Protein AF-A0A438GUQ4-F1 (afdb_monomer)

Foldseek 3Di:
DDDDDDDDDDDDDDDDDDDPPDDPPPDPPPVPCPPCVVVPPDDPDDPCPVVVVVVVVCCVVCVVVVVCCVVDVVNVVVVVVVVVVVVVPPPPPVVVVVVVVVVVVPPPPDPPDPDPAFDWDWDDDPNDIDIDGD

Nearest PDB structures (foldseek):
  3vr6-assembly1_G  TM=2.969E-01  e=4.788E+00  Enterococcus hirae
  5knd-assembly1_G  TM=3.095E-01  e=5.450E+00  Enterococcus hirae ATCC 9790

Secondary structure (DSSP, 8-state):
-------------------------------PPPS-GGGGS-----TTHHHHHHHHHHHHHHHHHHHHHHH-HHHHHHHHHHHHHHHTT-S-HHHHHHHHHHHHHT------PPP--SPEEEEEETTEEEEEE-

Mean predicted aligned error: 22.82 Å

Radius of gyration: 49.09 Å; Cα contacts (8 Å, |Δi|>4): 25; chains: 1; bounding box: 134×40×124 Å

Organism: Vitis vinifera (NCBI:txid29760)

pLDDT: mean 71.58, std 17.53, range [31.97, 94.62]

Structure (mmCIF, N/CA/C/O backbone):
data_AF-A0A438GUQ4-F1
#
_entry.id   AF-A0A438GUQ4-F1
#
loop_
_atom_site.group_PDB
_atom_site.id
_atom_site.type_symbol
_atom_site.label_atom_id
_atom_site.label_alt_id
_atom_site.label_comp_id
_atom_site.label_asym_id
_atom_site.label_entity_id
_atom_site.label_seq_id
_atom_site.pdbx_PDB_ins_code
_atom_site.Cartn_x
_atom_site.Cartn_y
_atom_site.Cartn_z
_atom_site.occupancy
_atom_site.B_iso_or_equiv
_atom_site.auth_seq_id
_atom_site.auth_comp_id
_atom_site.auth_asym_id
_atom_site.auth_atom_id
_atom_site.pdbx_PDB_model_num
ATOM 1 N N . MET A 1 1 ? 100.928 -10.397 -10.184 1.00 37.84 1 MET A N 1
ATOM 2 C CA . MET A 1 1 ? 99.811 -9.483 -9.850 1.00 37.84 1 MET A CA 1
ATOM 3 C C . MET A 1 1 ? 98.560 -10.042 -10.518 1.00 37.84 1 MET A C 1
ATOM 5 O O . MET A 1 1 ? 98.584 -10.133 -11.732 1.00 37.84 1 MET A O 1
ATOM 9 N N . GLY A 1 2 ? 97.539 -10.608 -9.859 1.00 36.62 2 GLY A N 1
ATOM 10 C CA . GLY A 1 2 ? 96.828 -10.129 -8.654 1.00 36.62 2 GLY A CA 1
ATOM 11 C C . GLY A 1 2 ? 95.968 -8.920 -9.057 1.00 36.62 2 GLY A C 1
ATOM 12 O O . GLY A 1 2 ? 96.547 -8.001 -9.613 1.00 36.62 2 GLY A O 1
ATOM 13 N N . GLU A 1 3 ? 94.642 -8.823 -8.911 1.00 39.72 3 GLU A N 1
ATOM 14 C CA . GLU A 1 3 ? 93.621 -9.445 -8.046 1.00 39.72 3 GLU A CA 1
ATOM 15 C C . GLU A 1 3 ? 92.225 -9.303 -8.728 1.00 39.72 3 GLU A C 1
ATOM 17 O O . GLU A 1 3 ? 92.023 -8.384 -9.512 1.00 39.72 3 GLU A O 1
ATOM 22 N N . LYS A 1 4 ? 91.324 -10.304 -8.693 1.00 39.44 4 LYS A N 1
ATOM 23 C CA . LYS A 1 4 ? 90.111 -10.460 -7.831 1.00 39.44 4 LYS A CA 1
ATOM 24 C C . LYS A 1 4 ? 89.196 -9.220 -7.764 1.00 39.44 4 LYS A C 1
ATOM 26 O O . LYS A 1 4 ? 89.634 -8.162 -7.353 1.00 39.44 4 LYS A O 1
ATOM 31 N N . LYS A 1 5 ? 87.895 -9.314 -8.072 1.00 41.06 5 LYS A N 1
ATOM 32 C CA . LYS A 1 5 ? 86.718 -9.661 -7.207 1.00 41.06 5 LYS A CA 1
ATOM 33 C C . LYS A 1 5 ? 85.660 -8.577 -7.568 1.00 41.06 5 LYS A C 1
ATOM 35 O O . LYS A 1 5 ? 86.054 -7.511 -7.999 1.00 41.06 5 LYS A O 1
ATOM 40 N N . SER A 1 6 ? 84.341 -8.665 -7.448 1.00 38.78 6 SER A N 1
ATOM 41 C CA . SER A 1 6 ? 83.446 -9.441 -6.610 1.00 38.78 6 SER A CA 1
ATOM 42 C C . SER A 1 6 ? 82.010 -9.249 -7.127 1.00 38.78 6 SER A C 1
ATOM 44 O O . SER A 1 6 ? 81.623 -8.157 -7.525 1.00 38.78 6 SER A O 1
ATOM 46 N N . LYS A 1 7 ? 81.222 -10.321 -7.020 1.00 42.59 7 LYS A N 1
ATOM 47 C CA . LYS A 1 7 ? 79.763 -10.375 -6.817 1.00 42.59 7 LYS A CA 1
ATOM 48 C C . LYS A 1 7 ? 79.183 -9.122 -6.124 1.00 42.59 7 LYS A C 1
ATOM 50 O O . LYS A 1 7 ? 79.759 -8.710 -5.116 1.00 42.59 7 LYS A O 1
ATOM 55 N N . LYS A 1 8 ? 77.956 -8.706 -6.477 1.00 37.78 8 LYS A N 1
ATOM 56 C CA . LYS A 1 8 ? 76.691 -9.085 -5.789 1.00 37.78 8 LYS A CA 1
ATOM 57 C C . LYS A 1 8 ? 75.559 -8.077 -6.078 1.00 37.78 8 LYS A C 1
ATOM 59 O O . LYS A 1 8 ? 75.816 -6.885 -6.136 1.00 37.78 8 LYS A O 1
ATOM 64 N N . MET A 1 9 ? 74.327 -8.602 -6.026 1.00 32.62 9 MET A N 1
ATOM 65 C CA . MET A 1 9 ? 73.063 -7.915 -5.697 1.00 32.62 9 MET A CA 1
ATOM 66 C C . MET A 1 9 ? 72.458 -7.107 -6.860 1.00 32.62 9 MET A C 1
ATOM 68 O O . MET A 1 9 ? 73.140 -6.313 -7.478 1.00 32.62 9 MET A O 1
ATOM 72 N N . THR A 1 10 ? 71.198 -7.288 -7.252 1.00 31.97 10 THR A N 1
ATOM 73 C CA . THR A 1 10 ? 70.028 -7.373 -6.373 1.00 31.97 10 THR A CA 1
ATOM 74 C C . THR A 1 10 ? 68.891 -8.139 -7.043 1.00 31.97 10 THR A C 1
ATOM 76 O O . THR A 1 10 ? 68.538 -7.892 -8.191 1.00 31.97 10 THR A O 1
ATOM 79 N N . MET A 1 11 ? 68.330 -9.075 -6.281 1.00 33.72 11 MET A N 1
ATOM 80 C CA . MET A 1 11 ? 67.034 -9.697 -6.519 1.00 33.72 11 MET A CA 1
ATOM 81 C C . MET A 1 11 ? 65.904 -8.703 -6.206 1.00 33.72 11 MET A C 1
ATOM 83 O O . MET A 1 11 ? 65.966 -8.021 -5.188 1.00 33.72 11 MET A O 1
ATOM 87 N N . ILE A 1 12 ? 64.863 -8.764 -7.041 1.00 40.69 12 ILE A N 1
ATOM 88 C CA . ILE A 1 12 ? 63.435 -8.466 -6.812 1.00 40.69 12 ILE A CA 1
ATOM 89 C C . ILE A 1 12 ? 62.976 -7.016 -6.545 1.00 40.69 12 ILE A C 1
ATOM 91 O O . ILE A 1 12 ? 63.261 -6.406 -5.524 1.00 40.69 12 ILE A O 1
ATOM 95 N N . SER A 1 13 ? 62.088 -6.518 -7.407 1.00 35.44 13 SER A N 1
ATOM 96 C CA . SER A 1 13 ? 60.678 -6.313 -7.032 1.00 35.44 13 SER A CA 1
ATOM 97 C C . SER A 1 13 ? 59.826 -6.024 -8.273 1.00 35.44 13 SER A C 1
ATOM 99 O O . SER A 1 13 ? 60.189 -5.263 -9.161 1.00 35.44 13 SER A O 1
ATOM 101 N N . SER A 1 14 ? 58.717 -6.741 -8.340 1.00 43.53 14 SER A N 1
ATOM 102 C CA . SER A 1 14 ? 57.661 -6.730 -9.343 1.00 43.53 14 SER A CA 1
ATOM 103 C C . SER A 1 14 ? 56.775 -5.490 -9.249 1.00 43.53 14 SER A C 1
ATOM 105 O O . SER A 1 14 ? 56.325 -5.180 -8.150 1.00 43.53 14 SER A O 1
ATOM 107 N N . VAL A 1 15 ? 56.429 -4.891 -10.391 1.00 37.34 15 VAL A N 1
ATOM 108 C CA . VAL A 1 15 ? 55.082 -4.375 -10.694 1.00 37.34 15 VAL A CA 1
ATOM 109 C C . VAL A 1 15 ? 54.913 -4.241 -12.212 1.00 37.34 15 VAL A C 1
ATOM 111 O O . VAL A 1 15 ? 55.797 -3.758 -12.913 1.00 37.34 15 VAL A O 1
ATOM 114 N N . ASP A 1 16 ? 53.780 -4.768 -12.654 1.00 45.53 16 ASP A N 1
ATOM 115 C CA . ASP A 1 16 ? 53.124 -4.703 -13.959 1.00 45.53 16 ASP A CA 1
ATOM 116 C C . ASP A 1 16 ? 53.077 -3.279 -14.546 1.00 45.53 16 ASP A C 1
ATOM 118 O O . ASP A 1 16 ? 52.938 -2.335 -13.778 1.00 45.53 16 ASP A O 1
ATOM 122 N N . GLU A 1 17 ? 53.209 -3.134 -15.869 1.00 44.53 17 GLU A N 1
ATOM 123 C CA . GLU A 1 17 ? 52.501 -2.149 -16.716 1.00 44.53 17 GLU A CA 1
ATOM 124 C C . GLU A 1 17 ? 52.979 -2.340 -18.172 1.00 44.53 17 GLU A C 1
ATOM 126 O O . GLU A 1 17 ? 54.103 -2.012 -18.564 1.00 44.53 17 GLU A O 1
ATOM 131 N N . GLU A 1 18 ? 52.102 -2.922 -18.978 1.00 49.91 18 GLU A N 1
ATOM 132 C CA . GLU A 1 18 ? 52.219 -3.072 -20.425 1.00 49.91 18 GLU A CA 1
ATOM 133 C C . GLU A 1 18 ? 52.261 -1.676 -21.094 1.00 49.91 18 GLU A C 1
ATOM 135 O O . GLU A 1 18 ? 51.413 -0.825 -20.797 1.00 49.91 18 GLU A O 1
ATOM 140 N N . PRO A 1 19 ? 53.219 -1.364 -21.991 1.00 45.03 19 PRO A N 1
ATOM 141 C CA . PRO A 1 19 ? 53.309 -0.027 -22.558 1.00 45.03 19 PRO A CA 1
ATOM 142 C C . PRO A 1 19 ? 52.167 0.200 -23.552 1.00 45.03 19 PRO A C 1
ATOM 144 O O . PRO A 1 19 ? 52.193 -0.247 -24.698 1.00 45.03 19 PRO A O 1
ATOM 147 N N . ARG A 1 20 ? 51.165 0.952 -23.091 1.00 46.72 20 ARG A N 1
ATOM 148 C CA . ARG A 1 20 ? 50.090 1.554 -23.884 1.00 46.72 20 ARG A CA 1
ATOM 149 C C . ARG A 1 20 ? 50.691 2.352 -25.042 1.00 46.72 20 ARG A C 1
ATOM 151 O O . ARG A 1 20 ? 51.140 3.485 -24.860 1.00 46.72 20 ARG A O 1
ATOM 158 N N . ILE A 1 21 ? 50.663 1.792 -26.248 1.00 46.47 21 ILE A N 1
ATOM 159 C CA . ILE A 1 21 ? 50.955 2.557 -27.461 1.00 46.47 21 ILE A CA 1
ATOM 160 C C . ILE A 1 21 ? 49.733 3.428 -27.750 1.00 46.47 21 ILE A C 1
ATOM 162 O O . ILE A 1 21 ? 48.698 2.981 -28.240 1.00 46.47 21 ILE A O 1
ATOM 166 N N . VAL A 1 22 ? 49.872 4.695 -27.378 1.00 45.47 22 VAL A N 1
ATOM 167 C CA . VAL A 1 22 ? 48.975 5.800 -27.698 1.00 45.47 22 VAL A CA 1
ATOM 168 C C . VAL A 1 22 ? 48.910 5.954 -29.221 1.00 45.47 22 VAL A C 1
ATOM 170 O O . VAL A 1 22 ? 49.806 6.538 -29.829 1.00 45.47 22 VAL A O 1
ATOM 173 N N . ILE A 1 23 ? 47.836 5.468 -29.846 1.00 49.09 23 ILE A N 1
ATOM 174 C CA . ILE A 1 23 ? 47.479 5.867 -31.211 1.00 49.09 23 ILE A CA 1
ATOM 175 C C . ILE A 1 23 ? 46.838 7.254 -31.110 1.00 49.09 23 ILE A C 1
ATOM 177 O O . ILE A 1 23 ? 45.665 7.403 -30.769 1.00 49.09 23 ILE A O 1
ATOM 181 N N . LYS A 1 24 ? 47.637 8.293 -31.367 1.00 54.41 24 LYS A N 1
ATOM 182 C CA . LYS A 1 24 ? 47.121 9.616 -31.727 1.00 54.41 24 LYS A CA 1
ATOM 183 C C . LYS A 1 24 ? 46.541 9.520 -33.140 1.00 54.41 24 LYS A C 1
ATOM 185 O O . LYS A 1 24 ? 47.252 9.771 -34.105 1.00 54.41 24 LYS A O 1
ATOM 190 N N . GLU A 1 25 ? 45.269 9.157 -33.264 1.00 53.94 25 GLU A N 1
ATOM 191 C CA . GLU A 1 25 ? 44.523 9.366 -34.509 1.00 53.94 25 GLU A CA 1
ATOM 192 C C . GLU A 1 25 ? 43.835 10.730 -34.451 1.00 53.94 25 GLU A C 1
ATOM 194 O O . GLU A 1 25 ? 42.679 10.880 -34.053 1.00 53.94 25 GLU A O 1
ATOM 199 N N . ASP A 1 26 ? 44.591 11.752 -34.847 1.00 53.88 26 ASP A N 1
ATOM 200 C CA . ASP A 1 26 ? 44.015 12.972 -35.395 1.00 53.88 26 ASP A CA 1
ATOM 201 C C . ASP A 1 26 ? 43.450 12.635 -36.779 1.00 53.88 26 ASP A C 1
ATOM 203 O O . ASP A 1 26 ? 44.117 12.737 -37.807 1.00 53.88 26 ASP A O 1
ATOM 207 N N . MET A 1 27 ? 42.218 12.133 -36.797 1.00 54.38 27 MET A N 1
ATOM 208 C CA . MET A 1 27 ? 41.440 11.992 -38.017 1.00 54.38 27 MET A CA 1
ATOM 209 C C . MET A 1 27 ? 40.147 12.748 -37.812 1.00 54.38 27 MET A C 1
ATOM 211 O O . MET A 1 27 ? 39.206 12.284 -37.167 1.00 54.38 27 MET A O 1
ATOM 215 N N . MET A 1 28 ? 40.143 13.958 -38.362 1.00 57.66 28 MET A N 1
ATOM 216 C CA . MET A 1 28 ? 38.974 14.786 -38.601 1.00 57.66 28 MET A CA 1
ATOM 217 C C . MET A 1 28 ? 37.811 13.881 -39.012 1.00 57.66 28 MET A C 1
ATOM 219 O O . MET A 1 28 ? 37.756 13.393 -40.144 1.00 57.66 28 MET A O 1
ATOM 223 N N . LYS A 1 29 ? 36.878 13.632 -38.087 1.00 62.47 29 LYS A N 1
ATOM 224 C CA . LYS A 1 29 ? 35.616 12.975 -38.410 1.00 62.47 29 LYS A CA 1
ATOM 225 C C . LYS A 1 29 ? 34.890 13.927 -39.349 1.00 62.47 29 LYS A C 1
ATOM 227 O O . LYS A 1 29 ? 34.179 14.821 -38.897 1.00 62.47 29 LYS A O 1
ATOM 232 N N . LYS A 1 30 ? 35.091 13.767 -40.662 1.00 61.38 30 LYS A N 1
ATOM 233 C CA . LYS A 1 30 ? 34.164 14.291 -41.660 1.00 61.38 30 LYS A CA 1
ATOM 234 C C . LYS A 1 30 ? 32.837 13.651 -41.305 1.00 61.38 30 LYS A C 1
ATOM 236 O O . LYS A 1 30 ? 32.617 12.478 -41.593 1.00 61.38 30 LYS A O 1
ATOM 241 N N . HIS A 1 31 ? 32.009 14.395 -40.583 1.00 67.12 31 HIS A N 1
ATOM 242 C CA . HIS A 1 31 ? 30.656 13.993 -40.271 1.00 67.12 31 HIS A CA 1
ATOM 243 C C . HIS A 1 31 ? 29.939 13.959 -41.615 1.00 67.12 31 HIS A C 1
ATOM 245 O O . HIS A 1 31 ? 29.438 14.982 -42.078 1.00 67.12 31 HIS A O 1
ATOM 251 N N . MET A 1 32 ? 30.000 12.815 -42.301 1.00 71.50 32 MET A N 1
ATOM 252 C CA . MET A 1 32 ? 29.228 12.611 -43.511 1.00 71.50 32 MET A CA 1
ATOM 253 C C . MET A 1 32 ? 27.784 12.870 -43.100 1.00 71.50 32 MET A C 1
ATOM 255 O O . MET A 1 32 ? 27.293 12.209 -42.178 1.00 71.50 32 MET A O 1
ATOM 259 N N . PRO A 1 33 ? 27.126 13.890 -43.671 1.00 71.44 33 PRO A N 1
ATOM 260 C CA . PRO A 1 33 ? 25.738 14.117 -43.348 1.00 71.44 33 PRO A CA 1
ATOM 261 C C . PRO A 1 33 ? 24.986 12.829 -43.716 1.00 71.44 33 PRO A C 1
ATOM 263 O O . PRO A 1 33 ? 25.321 12.207 -44.732 1.00 71.44 33 PRO A O 1
ATOM 266 N N . PRO A 1 34 ? 24.041 12.370 -42.876 1.00 74.50 34 PRO A N 1
ATOM 267 C CA . PRO A 1 34 ? 23.290 11.161 -43.170 1.00 74.50 34 PRO A CA 1
ATOM 268 C C . PRO A 1 34 ? 22.714 11.275 -44.586 1.00 74.50 34 PRO A C 1
ATOM 270 O O . PRO A 1 34 ? 22.360 12.388 -44.980 1.00 74.50 34 PRO A O 1
ATOM 273 N N . PRO A 1 35 ? 22.604 10.164 -45.340 1.00 83.69 35 PRO A N 1
ATOM 274 C CA . PRO A 1 35 ? 22.244 10.173 -46.764 1.00 83.69 35 PRO A CA 1
ATOM 275 C C . PRO A 1 35 ? 20.982 10.984 -47.095 1.00 83.69 35 PRO A C 1
ATOM 277 O O . PRO A 1 35 ? 20.804 11.421 -48.225 1.00 83.69 35 PRO A O 1
ATOM 280 N N . PHE A 1 36 ? 20.142 11.239 -46.087 1.00 77.19 36 PHE A N 1
ATOM 281 C CA . PHE A 1 36 ? 19.037 12.183 -46.136 1.00 77.19 36 PHE A CA 1
ATOM 282 C C . PHE A 1 36 ? 19.024 13.052 -44.868 1.00 77.19 36 PHE A C 1
ATOM 284 O O . PHE A 1 36 ? 18.347 12.709 -43.896 1.00 77.19 36 PHE A O 1
ATOM 291 N N . PRO A 1 37 ? 19.700 14.214 -44.855 1.00 68.69 37 PRO A N 1
ATOM 292 C CA . PRO A 1 37 ? 19.627 15.160 -43.735 1.00 68.69 37 PRO A CA 1
ATOM 293 C C . PRO A 1 37 ? 18.189 15.635 -43.532 1.00 68.69 37 PRO A C 1
ATOM 295 O O . PRO A 1 37 ? 17.748 15.908 -42.419 1.00 68.69 37 PRO A O 1
ATOM 298 N N . GLN A 1 38 ? 17.428 15.650 -44.632 1.00 72.31 38 GLN A N 1
ATOM 299 C CA . GLN A 1 38 ? 16.028 16.014 -44.634 1.00 72.31 38 GLN A CA 1
ATOM 300 C C . GLN A 1 38 ? 15.119 15.052 -43.866 1.00 72.31 38 GLN A C 1
ATOM 302 O O . GLN A 1 38 ? 14.086 15.496 -43.372 1.00 72.31 38 GLN A O 1
ATOM 307 N N . ALA A 1 39 ? 15.518 13.785 -43.703 1.00 70.06 39 ALA A N 1
ATOM 308 C CA . ALA A 1 39 ? 14.766 12.793 -42.935 1.00 70.06 39 ALA A CA 1
ATOM 309 C C . ALA A 1 39 ? 14.809 13.052 -41.419 1.00 70.06 39 ALA A C 1
ATOM 311 O O . ALA A 1 39 ? 13.959 12.551 -40.687 1.00 70.06 39 ALA A O 1
ATOM 312 N N . LEU A 1 40 ? 15.776 13.852 -40.950 1.00 65.25 40 LEU A N 1
ATOM 313 C CA . LEU A 1 40 ? 15.889 14.271 -39.553 1.00 65.25 40 LEU A CA 1
ATOM 314 C C . LEU A 1 40 ? 15.088 15.541 -39.239 1.00 65.25 40 LEU A C 1
ATOM 316 O O . LEU A 1 40 ? 14.999 15.922 -38.071 1.00 65.25 40 LEU A O 1
ATOM 320 N N . HIS A 1 41 ? 14.482 16.198 -40.237 1.00 67.56 41 HIS A N 1
ATOM 321 C CA . HIS A 1 41 ? 13.550 17.286 -39.958 1.00 67.56 41 HIS A CA 1
ATOM 322 C C . HIS A 1 41 ? 12.297 16.700 -39.309 1.00 67.56 41 HIS A C 1
ATOM 324 O O . HIS A 1 41 ? 11.424 16.135 -39.970 1.00 67.56 41 HIS A O 1
ATOM 330 N N . GLY A 1 42 ? 12.230 16.821 -37.983 1.00 67.88 42 GLY A N 1
ATOM 331 C CA . GLY A 1 42 ? 11.101 16.367 -37.192 1.00 67.88 42 GLY A CA 1
ATOM 332 C C . GLY A 1 42 ? 9.805 16.982 -37.708 1.00 67.88 42 GLY A C 1
ATOM 333 O O . GLY A 1 42 ? 9.634 18.202 -37.733 1.00 67.88 42 GLY A O 1
ATOM 334 N N . LYS A 1 43 ? 8.863 16.126 -38.104 1.00 70.19 43 LYS A N 1
ATOM 335 C CA . LYS A 1 43 ? 7.473 16.532 -38.308 1.00 70.19 43 LYS A CA 1
ATOM 336 C C . LYS A 1 43 ? 6.997 17.171 -36.999 1.00 70.19 43 LYS A C 1
ATOM 338 O O . LYS A 1 43 ? 7.117 16.537 -35.951 1.00 70.19 43 LYS A O 1
ATOM 343 N N . LYS A 1 44 ? 6.505 18.421 -37.047 1.00 70.12 44 LYS A N 1
ATOM 344 C CA . LYS A 1 44 ? 5.936 19.119 -35.875 1.00 70.12 44 LYS A CA 1
ATOM 345 C C . LYS A 1 44 ? 5.012 18.140 -35.144 1.00 70.12 44 LYS A C 1
ATOM 347 O O . LYS A 1 44 ? 4.113 17.588 -35.781 1.00 70.12 44 LYS A O 1
ATOM 352 N N . GLY A 1 45 ? 5.318 17.872 -33.870 1.00 66.69 45 GLY A N 1
ATOM 353 C CA . GLY A 1 45 ? 4.710 16.790 -33.094 1.00 66.69 45 GLY A CA 1
ATOM 354 C C . GLY A 1 45 ? 3.192 16.779 -33.238 1.00 66.69 45 GLY A C 1
ATOM 355 O O . GLY A 1 45 ? 2.549 17.830 -33.210 1.00 66.69 45 GLY A O 1
ATOM 356 N N . THR A 1 46 ? 2.616 15.597 -33.446 1.00 68.06 46 THR A N 1
ATOM 357 C CA . THR A 1 46 ? 1.161 15.447 -33.455 1.00 68.06 46 THR A CA 1
ATOM 358 C C . THR A 1 46 ? 0.622 15.816 -32.069 1.00 68.06 46 THR A C 1
ATOM 360 O O . THR A 1 46 ? 1.309 15.639 -31.065 1.00 68.06 46 THR A O 1
ATOM 363 N N . LYS A 1 47 ? -0.600 16.354 -31.985 1.00 77.44 47 LYS A N 1
ATOM 364 C CA . LYS A 1 47 ? -1.169 16.883 -30.724 1.00 77.44 47 LYS A CA 1
ATOM 365 C C . LYS A 1 47 ? -1.245 15.850 -29.581 1.00 77.44 47 LYS A C 1
ATOM 367 O O . LYS A 1 47 ? -1.441 16.229 -28.438 1.00 77.44 47 LYS A O 1
ATOM 372 N N . ASN A 1 48 ? -1.088 14.570 -29.905 1.00 80.81 48 ASN A N 1
ATOM 373 C CA . ASN A 1 48 ? -1.237 13.401 -29.046 1.00 80.81 48 ASN A CA 1
ATOM 374 C C . ASN A 1 48 ? 0.096 12.709 -28.692 1.00 80.81 48 ASN A C 1
ATOM 376 O O . ASN A 1 48 ? 0.090 11.592 -28.181 1.00 80.81 48 ASN A O 1
ATOM 380 N N . THR A 1 49 ? 1.256 13.318 -28.968 1.00 83.94 49 THR A N 1
ATOM 381 C CA . THR A 1 49 ? 2.557 12.718 -28.611 1.00 83.94 49 THR A CA 1
ATOM 382 C C . THR A 1 49 ? 2.677 12.442 -27.111 1.00 83.94 49 THR A C 1
ATOM 384 O O . THR A 1 49 ? 3.159 11.376 -26.738 1.00 83.94 49 THR A O 1
ATOM 387 N N . SER A 1 50 ? 2.202 13.349 -26.253 1.00 87.69 50 SER A N 1
ATOM 388 C CA . SER A 1 50 ? 2.208 13.174 -24.793 1.00 87.69 50 SER A CA 1
ATOM 389 C C . SER A 1 50 ? 1.394 11.961 -24.343 1.00 87.69 50 SER A C 1
ATOM 391 O O . SER A 1 50 ? 1.896 11.156 -23.567 1.00 87.69 50 SER A O 1
ATOM 393 N N . GLU A 1 51 ? 0.189 11.783 -24.885 1.00 91.25 51 GLU A N 1
ATOM 394 C CA . GLU A 1 51 ? -0.684 10.639 -24.589 1.00 91.25 51 GLU A CA 1
ATOM 395 C C . GLU A 1 51 ? -0.007 9.313 -24.965 1.00 91.25 51 GLU A C 1
ATOM 397 O O . GLU A 1 51 ? -0.018 8.350 -24.200 1.00 91.25 51 GLU A O 1
ATOM 402 N N . ILE A 1 52 ? 0.664 9.275 -26.121 1.00 91.06 52 ILE A N 1
ATOM 403 C CA . ILE A 1 52 ? 1.415 8.097 -26.569 1.00 91.06 52 ILE A CA 1
ATOM 404 C C . ILE A 1 52 ? 2.574 7.798 -25.605 1.00 91.06 52 ILE A C 1
ATOM 406 O O . ILE A 1 52 ? 2.775 6.645 -25.219 1.00 91.06 52 ILE A O 1
ATOM 410 N N . PHE A 1 53 ? 3.324 8.817 -25.177 1.00 91.19 53 PHE A N 1
ATOM 411 C CA . PHE A 1 53 ? 4.412 8.637 -24.212 1.00 91.19 53 PHE A CA 1
ATOM 412 C C . PHE A 1 53 ? 3.917 8.169 -22.839 1.00 91.19 53 PHE A C 1
ATOM 414 O O . PHE A 1 53 ? 4.577 7.341 -22.206 1.00 91.19 53 PHE A O 1
ATOM 421 N N . GLU A 1 54 ? 2.760 8.646 -22.383 1.00 93.56 54 GLU A N 1
ATOM 422 C CA . GLU A 1 54 ? 2.142 8.199 -21.134 1.00 93.56 54 GLU A CA 1
ATOM 423 C C . GLU A 1 54 ? 1.757 6.720 -21.187 1.00 93.56 54 GLU A C 1
ATOM 425 O O . GLU A 1 54 ? 2.111 5.965 -20.276 1.00 93.56 54 GLU A O 1
ATOM 430 N N . VAL A 1 55 ? 1.132 6.276 -22.280 1.00 94.62 55 VAL A N 1
ATOM 431 C 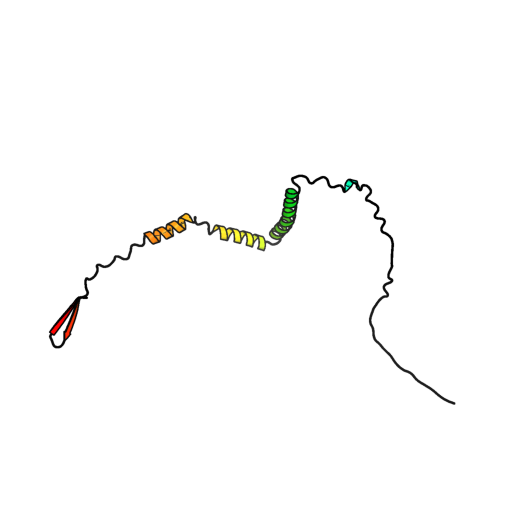CA . VAL A 1 55 ? 0.786 4.862 -22.481 1.00 94.62 55 VAL A CA 1
ATOM 432 C C . VAL A 1 55 ? 2.044 3.995 -22.517 1.00 94.62 55 VAL A C 1
ATOM 434 O O . VAL A 1 55 ? 2.108 2.975 -21.833 1.00 94.62 55 VAL A O 1
ATOM 437 N N . LEU A 1 56 ? 3.086 4.407 -23.244 1.00 91.50 56 LEU A N 1
ATOM 438 C CA . LEU A 1 56 ? 4.351 3.665 -23.297 1.00 91.50 56 LEU A CA 1
ATOM 439 C C . LEU A 1 56 ? 5.023 3.569 -21.922 1.00 91.50 56 LEU A C 1
ATOM 441 O O . LEU A 1 56 ? 5.527 2.508 -21.545 1.00 91.50 56 LEU A O 1
ATOM 445 N N . ARG A 1 57 ? 4.999 4.653 -21.139 1.00 92.56 57 ARG A N 1
ATOM 446 C CA . ARG A 1 57 ? 5.500 4.658 -19.760 1.00 92.56 57 ARG A CA 1
ATOM 447 C C . ARG A 1 57 ? 4.702 3.697 -18.880 1.00 92.56 57 ARG A C 1
ATOM 449 O O . ARG A 1 57 ? 5.300 2.952 -18.105 1.00 92.56 57 ARG A O 1
ATOM 456 N N . GLN A 1 58 ? 3.380 3.688 -19.014 1.00 94.12 58 GLN A N 1
ATOM 457 C CA . GLN A 1 58 ? 2.505 2.792 -18.268 1.00 94.12 58 GLN A CA 1
ATOM 458 C C . GLN A 1 58 ? 2.761 1.326 -18.632 1.00 94.12 58 GLN A C 1
ATOM 460 O O . GLN A 1 58 ? 2.916 0.500 -17.739 1.00 94.12 58 GLN A O 1
ATOM 465 N N . VAL A 1 59 ? 2.893 1.001 -19.918 1.00 94.38 59 VAL A N 1
ATOM 466 C CA . VAL A 1 59 ? 3.243 -0.348 -20.389 1.00 94.38 59 VAL A CA 1
ATOM 467 C C . VAL A 1 59 ? 4.601 -0.789 -19.832 1.00 94.38 59 VAL A C 1
ATOM 469 O O . VAL A 1 59 ? 4.719 -1.901 -19.315 1.00 94.38 59 VAL A O 1
ATOM 472 N N . LYS A 1 60 ? 5.603 0.100 -19.848 1.00 90.56 60 LYS A N 1
ATOM 473 C CA . LYS A 1 60 ? 6.949 -0.166 -19.316 1.00 90.56 60 LYS A CA 1
ATOM 474 C C . LYS A 1 60 ? 6.952 -0.507 -17.823 1.00 90.56 60 LYS A C 1
ATOM 476 O O . LYS A 1 60 ? 7.760 -1.328 -17.405 1.00 90.56 60 LYS A O 1
ATOM 481 N N . VAL A 1 61 ? 6.084 0.111 -17.022 1.00 89.12 61 VAL A N 1
ATOM 482 C CA . VAL A 1 61 ? 5.982 -0.161 -15.575 1.00 89.12 61 VAL A CA 1
ATOM 483 C C . VAL A 1 61 ? 5.061 -1.352 -15.285 1.00 89.12 61 VAL A C 1
ATOM 485 O O . VAL A 1 61 ? 5.360 -2.167 -14.414 1.00 89.12 61 VAL A O 1
ATOM 488 N N . ASN A 1 62 ? 3.965 -1.491 -16.031 1.00 90.56 62 ASN A N 1
ATOM 489 C CA . ASN A 1 62 ? 2.948 -2.507 -15.775 1.00 90.56 62 ASN A CA 1
ATOM 490 C C . ASN A 1 62 ? 3.384 -3.915 -16.183 1.00 90.56 62 ASN A C 1
ATOM 4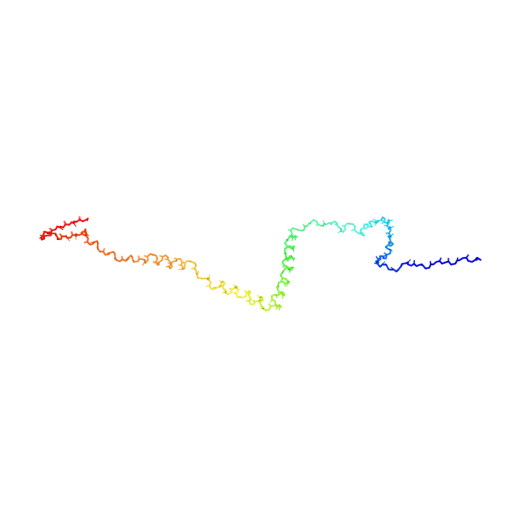92 O O . ASN A 1 62 ? 3.039 -4.854 -15.472 1.00 90.56 62 ASN A O 1
ATOM 496 N N . ILE A 1 63 ? 4.122 -4.088 -17.288 1.00 91.50 63 ILE A N 1
ATOM 497 C CA . ILE A 1 63 ? 4.555 -5.422 -17.739 1.00 91.50 63 ILE A CA 1
ATOM 498 C C . ILE A 1 63 ? 5.449 -6.103 -16.683 1.00 91.50 63 ILE A C 1
ATOM 500 O O . ILE A 1 63 ? 5.083 -7.198 -16.251 1.00 91.50 63 ILE A O 1
ATOM 504 N N . PRO A 1 64 ? 6.542 -5.480 -16.189 1.00 89.75 64 PRO A N 1
ATOM 505 C CA . PRO A 1 64 ? 7.377 -6.083 -15.148 1.00 89.75 64 PRO A CA 1
ATOM 506 C C . PRO A 1 64 ? 6.629 -6.308 -13.832 1.00 89.75 64 PRO A C 1
ATOM 508 O O . PRO A 1 64 ? 6.796 -7.342 -13.194 1.00 89.75 64 PRO A O 1
ATOM 511 N N . LEU A 1 65 ? 5.769 -5.365 -13.427 1.00 89.44 65 LEU A N 1
ATOM 512 C CA . LEU A 1 65 ? 4.969 -5.500 -12.207 1.00 89.44 65 LEU A CA 1
ATOM 513 C C . LEU A 1 65 ? 4.010 -6.693 -12.294 1.00 89.44 65 LEU A C 1
ATOM 515 O O . LEU A 1 65 ? 3.902 -7.483 -11.360 1.00 89.44 65 LEU A O 1
ATOM 519 N N . HIS A 1 66 ? 3.310 -6.822 -13.417 1.00 90.12 66 HIS A N 1
ATOM 520 C CA . HIS A 1 66 ? 2.373 -7.910 -13.652 1.00 90.12 66 HIS A CA 1
ATOM 521 C C . HIS A 1 66 ? 3.083 -9.266 -13.713 1.00 90.12 66 HIS A C 1
ATOM 523 O O . HIS A 1 66 ? 2.588 -10.237 -13.141 1.00 90.12 66 HIS A O 1
ATOM 529 N N . ASP A 1 67 ? 4.249 -9.322 -14.355 1.00 91.00 67 ASP A N 1
ATOM 530 C CA . ASP A 1 67 ? 5.092 -10.515 -14.384 1.00 91.00 67 ASP A CA 1
ATOM 531 C C . ASP A 1 67 ? 5.563 -10.903 -12.972 1.00 91.00 67 ASP A C 1
ATOM 533 O O . ASP A 1 67 ? 5.374 -12.038 -12.544 1.00 91.00 67 ASP A O 1
ATOM 537 N N . MET A 1 68 ? 6.021 -9.938 -12.170 1.00 89.75 68 MET A N 1
ATOM 538 C CA . MET A 1 68 ? 6.429 -10.167 -10.779 1.00 89.75 68 MET A CA 1
ATOM 539 C C . MET A 1 68 ? 5.277 -10.664 -9.887 1.00 89.75 68 MET A C 1
ATOM 541 O O . MET A 1 68 ? 5.474 -11.561 -9.068 1.00 89.75 68 MET A O 1
ATOM 54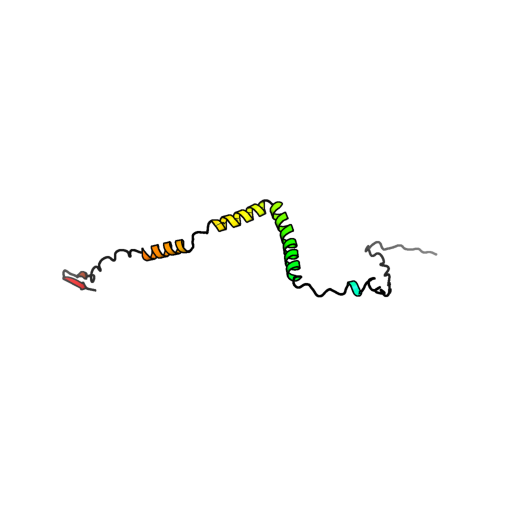5 N N . ILE A 1 69 ? 4.060 -10.130 -10.050 1.00 91.12 69 ILE A N 1
ATOM 546 C CA . ILE A 1 69 ? 2.871 -10.594 -9.308 1.00 91.12 69 ILE A CA 1
ATOM 547 C C . ILE A 1 69 ? 2.506 -12.033 -9.696 1.00 91.12 69 ILE A C 1
ATOM 549 O O . ILE A 1 69 ? 2.060 -12.801 -8.842 1.00 91.12 69 ILE A O 1
ATOM 553 N N . LYS A 1 70 ? 2.683 -12.404 -10.970 1.00 88.06 70 LYS A N 1
ATOM 554 C CA . LYS A 1 70 ? 2.438 -13.769 -11.453 1.00 88.06 70 LYS A CA 1
ATOM 555 C C . LYS A 1 70 ? 3.505 -14.753 -10.982 1.00 88.06 70 LYS A C 1
ATOM 557 O O . LYS A 1 70 ? 3.156 -15.863 -10.592 1.00 88.06 70 LYS A O 1
ATOM 562 N N . GLN A 1 71 ? 4.775 -14.357 -11.023 1.00 91.25 71 GLN A N 1
ATOM 563 C CA . GLN A 1 71 ? 5.904 -15.229 -10.700 1.00 91.25 71 GLN A CA 1
ATOM 564 C C . GLN A 1 71 ? 6.102 -15.436 -9.202 1.00 91.25 71 GLN A C 1
ATOM 566 O O . GLN A 1 71 ? 6.571 -16.497 -8.800 1.00 91.25 71 GLN A O 1
ATOM 571 N N . VAL A 1 72 ? 5.746 -14.456 -8.367 1.00 91.38 72 VAL A N 1
ATOM 572 C CA . VAL A 1 72 ? 5.908 -14.543 -6.912 1.00 91.38 72 VAL A CA 1
ATOM 573 C C . VAL A 1 72 ? 4.523 -14.607 -6.254 1.00 91.38 72 VAL A C 1
ATOM 575 O O . VAL A 1 72 ? 3.905 -13.568 -5.990 1.00 91.38 72 VAL A O 1
ATOM 578 N N . PRO A 1 73 ? 4.027 -15.818 -5.920 1.00 85.94 73 PRO A N 1
ATOM 579 C CA . PRO A 1 73 ? 2.687 -16.016 -5.361 1.00 85.94 73 PRO A CA 1
ATOM 580 C C . PRO A 1 73 ? 2.431 -15.217 -4.077 1.00 85.94 73 PRO A C 1
ATOM 582 O O . PRO A 1 73 ? 1.299 -14.811 -3.802 1.00 85.94 73 PRO A O 1
ATOM 585 N N . THR A 1 74 ? 3.484 -14.948 -3.303 1.00 90.94 74 THR A N 1
ATOM 586 C CA . THR A 1 74 ? 3.432 -14.148 -2.075 1.00 90.94 74 THR A CA 1
ATOM 587 C C . THR A 1 74 ? 2.982 -12.710 -2.335 1.00 90.94 74 THR A C 1
ATOM 589 O O . THR A 1 74 ? 2.183 -12.191 -1.557 1.00 90.94 74 THR A O 1
ATOM 592 N N . TYR A 1 75 ? 3.406 -12.073 -3.436 1.00 90.06 75 TYR A N 1
ATOM 593 C CA . TYR A 1 75 ? 2.945 -10.720 -3.775 1.00 90.06 75 TYR A CA 1
ATOM 594 C C . TYR A 1 75 ? 1.462 -10.712 -4.140 1.00 90.06 75 TYR A C 1
ATOM 596 O O . TYR A 1 75 ? 0.718 -9.856 -3.665 1.00 90.06 75 TYR A O 1
ATOM 604 N N . ALA A 1 76 ? 0.997 -11.695 -4.916 1.00 90.62 76 ALA A N 1
ATOM 605 C CA . ALA A 1 76 ? -0.424 -11.835 -5.222 1.00 90.62 76 ALA A CA 1
ATOM 606 C C . ALA A 1 76 ? -1.267 -12.051 -3.952 1.00 90.62 76 ALA A C 1
ATOM 608 O O . ALA A 1 76 ? -2.343 -11.464 -3.823 1.00 90.62 76 ALA A O 1
ATOM 609 N N . LYS A 1 77 ? -0.783 -12.861 -3.000 1.00 90.00 77 LYS A N 1
ATOM 610 C CA . LYS A 1 77 ? -1.427 -13.061 -1.695 1.00 90.00 77 LYS A CA 1
ATOM 611 C C . LYS A 1 77 ? -1.470 -11.762 -0.886 1.00 90.00 77 LYS A C 1
ATOM 613 O O . LYS A 1 77 ? -2.543 -11.374 -0.446 1.00 90.00 77 LYS A O 1
ATOM 618 N N . PHE A 1 78 ? -0.353 -11.045 -0.789 1.00 88.50 78 PHE A N 1
ATOM 619 C CA . PHE A 1 78 ? -0.275 -9.767 -0.080 1.00 88.50 78 PHE A CA 1
ATOM 620 C C . PHE A 1 78 ? -1.238 -8.714 -0.647 1.00 88.5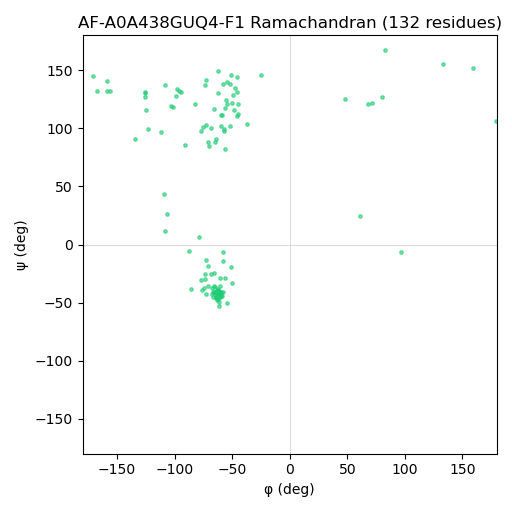0 78 PHE A C 1
ATOM 622 O O . PHE A 1 78 ? -1.945 -8.051 0.105 1.00 88.50 78 PHE A O 1
ATOM 629 N N . LEU A 1 79 ? -1.322 -8.587 -1.976 1.00 89.19 79 LEU A N 1
ATOM 630 C CA . LEU A 1 79 ? -2.264 -7.673 -2.629 1.00 89.19 79 LEU A CA 1
ATOM 631 C C . LEU A 1 79 ? -3.725 -8.067 -2.364 1.00 89.19 79 LEU A C 1
ATOM 633 O O . LEU A 1 79 ? -4.557 -7.197 -2.103 1.00 89.19 79 LEU A O 1
ATOM 637 N N . LYS A 1 80 ? -4.045 -9.368 -2.390 1.00 88.25 80 LYS A N 1
ATOM 638 C CA . LYS A 1 80 ? -5.379 -9.869 -2.022 1.00 88.25 80 LYS A CA 1
ATOM 639 C C . LYS A 1 80 ? -5.708 -9.548 -0.566 1.00 88.25 80 LYS A C 1
ATOM 641 O O . LYS A 1 80 ? -6.788 -9.019 -0.317 1.00 88.25 80 LYS A O 1
ATOM 646 N N . ASP A 1 81 ? -4.781 -9.812 0.350 1.00 87.88 81 ASP A N 1
ATOM 647 C CA . ASP A 1 81 ? -4.933 -9.572 1.787 1.00 87.88 81 ASP A CA 1
ATOM 648 C C . ASP A 1 81 ? -5.108 -8.072 2.089 1.00 87.88 81 ASP A C 1
ATOM 650 O O . ASP A 1 81 ? -5.977 -7.670 2.861 1.00 87.88 81 ASP A O 1
ATOM 654 N N . LEU A 1 82 ? -4.367 -7.203 1.396 1.00 87.50 82 LEU A N 1
ATOM 655 C CA . LEU A 1 82 ? -4.527 -5.752 1.498 1.00 87.50 82 LEU A CA 1
ATOM 656 C C . LEU A 1 82 ? -5.931 -5.294 1.059 1.00 87.50 82 LEU A C 1
ATOM 658 O O . LEU A 1 82 ? -6.559 -4.445 1.701 1.00 87.50 82 LEU A O 1
ATOM 662 N N . CYS A 1 83 ? -6.454 -5.869 -0.027 1.00 80.94 83 CYS A N 1
ATOM 663 C CA . CYS A 1 83 ? -7.792 -5.564 -0.526 1.00 80.94 83 CYS A CA 1
ATOM 664 C C . CYS A 1 83 ? -8.920 -6.167 0.332 1.00 80.94 83 CYS A C 1
ATOM 666 O O . CYS A 1 83 ? -10.001 -5.576 0.395 1.00 80.94 83 CYS A O 1
ATOM 668 N N . THR A 1 84 ? -8.709 -7.302 1.005 1.00 79.31 84 THR A N 1
ATOM 669 C CA . THR A 1 84 ? -9.694 -7.898 1.926 1.00 79.31 84 THR A CA 1
ATOM 670 C C . THR A 1 84 ? -9.748 -7.160 3.263 1.00 79.31 84 THR A C 1
ATOM 672 O O . THR A 1 84 ? -10.850 -6.883 3.736 1.00 79.31 84 THR A O 1
ATOM 675 N N . VAL A 1 85 ? -8.610 -6.725 3.818 1.00 67.19 85 VAL A N 1
ATOM 676 C CA . VAL A 1 85 ? -8.564 -5.891 5.037 1.00 67.19 85 VAL A CA 1
ATOM 677 C C . VAL A 1 85 ? -9.315 -4.569 4.830 1.00 67.19 85 VAL A C 1
ATOM 679 O O . VAL A 1 85 ? -10.108 -4.164 5.680 1.00 67.19 85 VAL A O 1
ATOM 682 N N . LYS A 1 86 ? -9.174 -3.928 3.660 1.00 61.03 86 LYS A N 1
ATOM 683 C CA . LYS A 1 86 ? -9.929 -2.707 3.316 1.00 61.03 86 LYS A CA 1
ATOM 684 C C . LYS A 1 86 ? -11.435 -2.955 3.110 1.00 61.03 86 LYS A C 1
ATOM 686 O O . LYS A 1 86 ? -12.225 -2.036 3.315 1.00 61.03 86 LYS A O 1
ATOM 691 N N . ARG A 1 87 ? -11.859 -4.172 2.736 1.00 57.53 87 ARG A N 1
ATOM 692 C CA . ARG A 1 87 ? -13.287 -4.534 2.597 1.00 57.53 87 ARG A CA 1
ATOM 693 C C . ARG A 1 87 ? -14.006 -4.712 3.937 1.00 57.53 87 ARG A C 1
ATOM 695 O O . ARG A 1 87 ? -15.209 -4.495 3.973 1.00 57.53 87 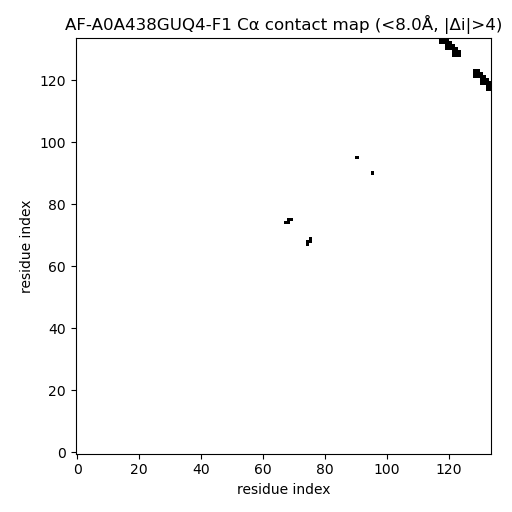ARG A O 1
ATOM 702 N N . GLY A 1 88 ? -13.298 -5.052 5.018 1.00 58.12 88 GLY A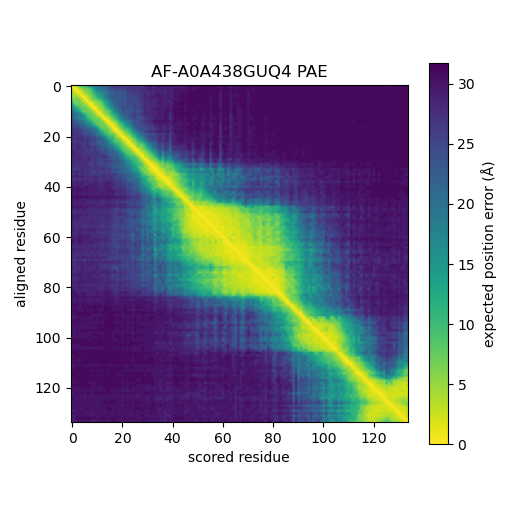 N 1
ATOM 703 C CA . GLY A 1 88 ? -13.882 -5.185 6.364 1.00 58.12 88 GLY A CA 1
ATOM 704 C C . GLY A 1 88 ? -14.243 -3.854 7.039 1.00 58.12 88 GLY A C 1
ATOM 705 O O . GLY A 1 88 ? -14.978 -3.838 8.022 1.00 58.12 88 GLY A O 1
ATOM 706 N N . LEU A 1 89 ? -13.766 -2.728 6.497 1.00 57.22 89 LEU A N 1
ATOM 707 C CA . LEU A 1 89 ? -14.010 -1.376 7.007 1.00 57.22 89 LEU A CA 1
ATOM 708 C C . LEU A 1 89 ? -14.949 -0.588 6.078 1.00 57.22 89 LEU A C 1
ATOM 710 O O . LEU A 1 89 ? -14.718 0.576 5.759 1.00 57.22 89 LEU A O 1
ATOM 714 N N . ASN A 1 90 ? -16.016 -1.226 5.603 1.00 60.81 90 ASN A N 1
ATOM 715 C CA . ASN A 1 90 ? -17.087 -0.562 4.857 1.00 60.81 90 ASN A CA 1
ATOM 716 C C . ASN A 1 90 ? -18.371 -0.413 5.687 1.00 60.81 90 ASN A C 1
ATOM 718 O O . ASN A 1 90 ? -19.457 -0.298 5.120 1.00 60.81 90 ASN A O 1
ATOM 722 N N . VAL A 1 91 ? -18.272 -0.372 7.022 1.00 61.56 91 VAL A N 1
ATOM 723 C CA . VAL A 1 91 ? -19.401 0.075 7.842 1.00 61.56 91 VAL A CA 1
ATOM 724 C C . VAL A 1 91 ? -19.710 1.499 7.398 1.00 61.56 91 VAL A C 1
ATOM 726 O O . VAL A 1 91 ? -18.889 2.401 7.571 1.00 61.56 91 VAL A O 1
ATOM 729 N N . THR A 1 92 ? -20.867 1.690 6.758 1.00 65.06 92 THR A N 1
ATOM 730 C CA . THR A 1 92 ? -21.337 2.992 6.277 1.00 65.06 92 THR A CA 1
ATOM 731 C C . THR A 1 92 ? -21.101 4.018 7.376 1.00 65.06 92 THR A C 1
ATOM 733 O O . THR A 1 92 ? -21.723 3.924 8.433 1.00 65.06 92 THR A O 1
ATOM 736 N N . LYS A 1 93 ? -20.184 4.970 7.151 1.00 69.50 93 LYS A N 1
ATOM 737 C CA . LYS A 1 93 ? -19.744 5.947 8.167 1.00 69.50 93 LYS A CA 1
ATOM 738 C C . LYS A 1 93 ? -20.932 6.640 8.845 1.00 69.50 93 LYS A C 1
ATOM 740 O O . LYS A 1 93 ? -20.902 6.884 10.046 1.00 69.50 93 LYS A O 1
ATOM 745 N N . LYS A 1 94 ? -22.016 6.845 8.085 1.00 70.62 94 LYS A N 1
ATOM 746 C CA . LYS A 1 94 ? -23.316 7.320 8.571 1.00 70.62 94 LYS A CA 1
ATOM 747 C C . LYS A 1 94 ? -23.872 6.460 9.714 1.00 70.62 94 LYS A C 1
ATOM 749 O O . LYS A 1 94 ? -24.190 7.005 10.754 1.00 70.62 94 LYS A O 1
ATOM 754 N N . ALA A 1 95 ? -23.923 5.136 9.570 1.00 69.25 95 ALA A N 1
ATOM 755 C CA . ALA A 1 95 ? -24.486 4.232 10.576 1.00 69.25 95 ALA A CA 1
ATOM 756 C C . ALA A 1 95 ? -23.663 4.171 11.876 1.00 69.25 95 ALA A C 1
ATOM 758 O O . ALA A 1 95 ? -24.243 4.111 12.958 1.00 69.25 95 ALA A O 1
ATOM 759 N N . PHE A 1 96 ? -22.327 4.219 11.792 1.00 76.06 96 PHE A N 1
ATOM 760 C CA . PHE A 1 96 ? -21.467 4.260 12.984 1.00 76.06 96 PHE A CA 1
ATOM 761 C C . PHE A 1 96 ? -21.637 5.575 13.753 1.00 76.06 96 PHE A C 1
ATOM 763 O O . PHE A 1 96 ? -21.836 5.555 14.967 1.00 76.06 96 PHE A O 1
ATOM 770 N N . LEU A 1 97 ? -21.645 6.708 13.039 1.00 78.31 97 LEU A N 1
ATOM 771 C CA . LEU A 1 97 ? -21.926 8.018 13.629 1.00 78.31 97 LEU A CA 1
ATOM 772 C C . LEU A 1 97 ? -23.334 8.069 14.230 1.00 78.31 97 LEU A C 1
ATOM 774 O O . LEU A 1 97 ? -23.488 8.523 15.355 1.00 78.31 97 LEU A O 1
ATOM 778 N N . THR A 1 98 ? -24.351 7.542 13.542 1.00 78.25 98 THR A N 1
ATOM 779 C CA . THR A 1 98 ? -25.721 7.482 14.069 1.00 78.25 98 THR A CA 1
ATOM 780 C C . THR A 1 98 ? -25.813 6.620 15.327 1.00 78.25 98 THR A C 1
ATOM 782 O O . THR A 1 98 ? -26.490 7.025 16.262 1.00 78.25 98 THR A O 1
ATOM 785 N N . LYS A 1 99 ? -25.111 5.479 15.411 1.00 77.69 99 LYS A N 1
ATOM 786 C CA . LYS A 1 99 ? -25.052 4.673 16.645 1.00 77.69 99 LYS A CA 1
ATOM 787 C C . LYS A 1 99 ? -24.367 5.413 17.795 1.00 77.69 99 LYS A C 1
ATOM 789 O O . LYS A 1 99 ? -24.901 5.400 18.897 1.00 77.69 99 LYS A O 1
ATOM 794 N N . GLN A 1 100 ? -23.231 6.066 17.542 1.00 81.06 100 GLN A N 1
ATOM 795 C CA . GLN A 1 100 ? -22.517 6.865 18.549 1.00 81.06 100 GLN A CA 1
ATOM 796 C C . GLN A 1 100 ? -23.380 8.029 19.054 1.00 81.06 100 GLN A C 1
ATOM 798 O O . GLN A 1 100 ? -23.577 8.189 20.253 1.00 81.06 100 GLN A O 1
ATOM 803 N N . VAL A 1 101 ? -23.972 8.797 18.139 1.00 80.12 101 VAL A N 1
ATOM 804 C CA . VAL A 1 101 ? -24.854 9.924 18.470 1.00 80.12 101 VAL A CA 1
ATOM 805 C C . VAL A 1 101 ? -26.122 9.436 19.174 1.00 80.12 101 VAL A C 1
ATOM 807 O O . VAL A 1 101 ? -26.526 10.027 20.167 1.00 80.12 101 VAL A O 1
ATOM 810 N N . SER A 1 102 ? -26.713 8.321 18.737 1.00 82.19 102 SER A N 1
ATOM 811 C CA . SER A 1 102 ? -27.853 7.704 19.421 1.00 82.19 102 SER A CA 1
ATOM 812 C C . SER A 1 102 ? -27.493 7.247 20.831 1.00 82.19 102 SER A C 1
ATOM 814 O O . SER A 1 102 ? -28.310 7.432 21.718 1.00 82.19 102 SER A O 1
ATOM 816 N N . ALA A 1 103 ? -26.309 6.676 21.065 1.00 74.06 103 ALA A N 1
ATOM 817 C CA . ALA A 1 103 ? -25.868 6.270 22.401 1.00 74.06 103 ALA A CA 1
ATOM 818 C C . ALA A 1 103 ? -25.656 7.479 23.325 1.00 74.06 103 ALA A C 1
ATOM 820 O O . ALA A 1 103 ? -26.080 7.445 24.475 1.00 74.06 103 ALA A O 1
ATOM 821 N N . ILE A 1 104 ? -25.079 8.567 22.803 1.00 77.06 104 ILE A N 1
ATOM 822 C CA . ILE A 1 104 ? -24.895 9.831 23.532 1.00 77.06 104 ILE A CA 1
ATOM 823 C C . ILE A 1 104 ? -26.247 10.483 23.861 1.00 77.06 104 ILE A C 1
ATOM 825 O O . ILE A 1 104 ? -26.438 10.980 24.965 1.00 77.06 104 ILE A O 1
ATOM 829 N N . ILE A 1 105 ? -27.207 10.462 22.932 1.00 76.88 105 ILE A N 1
ATOM 830 C CA . ILE A 1 105 ? -28.566 10.988 23.154 1.00 76.88 105 ILE A CA 1
ATOM 831 C C . ILE A 1 105 ? -29.360 10.078 24.106 1.00 76.88 105 ILE A C 1
ATOM 833 O O . ILE A 1 105 ? -30.131 10.561 24.930 1.00 76.88 105 ILE A O 1
ATOM 837 N N . GLN A 1 106 ? -29.158 8.761 24.020 1.00 70.81 106 GLN A N 1
ATOM 838 C CA . GLN A 1 106 ? -29.746 7.760 24.914 1.00 70.81 106 GLN A CA 1
ATOM 839 C C . GLN A 1 106 ? -29.033 7.660 26.261 1.00 70.81 106 GLN A C 1
ATOM 841 O O . GLN A 1 106 ? -29.405 6.783 27.045 1.00 70.81 106 GLN A O 1
ATOM 846 N N . CYS A 1 107 ? -28.069 8.541 26.564 1.00 60.44 107 CYS A N 1
ATOM 847 C CA . CYS A 1 107 ? -27.640 8.810 27.929 1.00 60.44 107 CYS A CA 1
ATOM 848 C C . CYS A 1 107 ? -28.867 9.248 28.738 1.00 60.44 107 CYS A C 1
ATOM 850 O O . CYS A 1 107 ? -29.126 10.432 28.941 1.00 60.44 107 CYS A O 1
ATOM 852 N N . LYS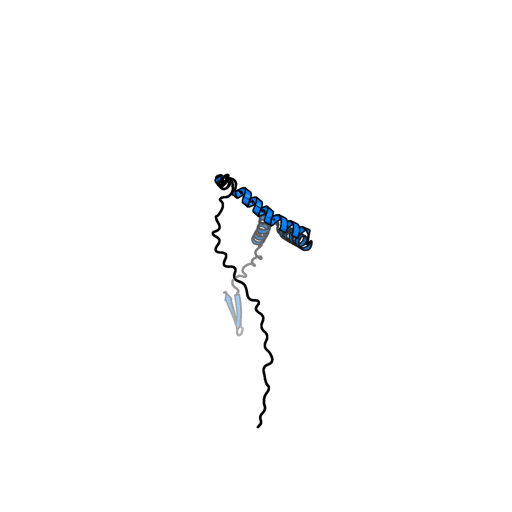 A 1 108 ? -29.643 8.263 29.200 1.00 66.00 108 LYS A N 1
ATOM 853 C CA . LYS A 1 108 ? -30.560 8.374 30.318 1.00 66.00 108 LYS A CA 1
ATOM 854 C C . LYS A 1 108 ? -29.655 8.809 31.448 1.00 66.00 108 LYS A C 1
ATOM 856 O O . LYS A 1 108 ? -28.881 8.002 31.961 1.00 66.00 108 LYS A O 1
ATOM 861 N N . SER A 1 109 ? -29.658 10.107 31.729 1.00 67.12 109 SER A N 1
ATOM 862 C CA . SER A 1 109 ? -28.965 10.639 32.887 1.00 67.12 109 SER A CA 1
ATOM 863 C C . SER A 1 109 ? -29.322 9.731 34.065 1.00 67.12 109 SER A C 1
ATOM 865 O O . SER A 1 109 ? -30.501 9.376 34.201 1.00 67.12 109 SER A O 1
ATOM 867 N N . PRO A 1 110 ? -28.334 9.260 34.854 1.00 65.38 110 PRO A N 1
ATOM 868 C CA . PRO A 1 110 ? -28.654 8.493 36.046 1.00 65.3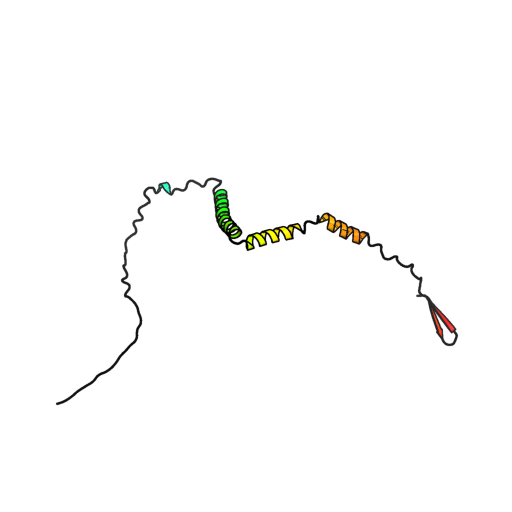8 110 PRO A CA 1
ATOM 869 C C . PRO A 1 110 ? -29.699 9.304 36.801 1.00 65.38 110 PRO A C 1
ATOM 871 O O . PRO A 1 110 ? -29.540 10.523 36.921 1.00 65.38 110 PRO A O 1
ATOM 874 N N . VAL A 1 111 ? -30.811 8.652 37.163 1.00 66.94 111 VAL A N 1
ATOM 875 C CA . VAL A 1 111 ? -31.952 9.307 37.810 1.00 66.94 111 VAL A CA 1
ATOM 876 C C . VAL A 1 111 ? -31.375 10.184 38.906 1.00 66.94 111 VAL A C 1
ATOM 878 O O . VAL A 1 111 ? -30.790 9.667 39.857 1.00 66.94 111 VAL A O 1
ATOM 881 N N . LYS A 1 112 ? -31.452 11.509 38.719 1.00 69.25 112 LYS A N 1
ATOM 882 C CA . LYS A 1 112 ? -30.992 12.448 39.734 1.00 69.25 112 LYS A CA 1
ATOM 883 C C . LYS A 1 112 ? -31.816 12.117 40.965 1.00 69.25 112 LYS A C 1
ATOM 885 O O . LYS A 1 112 ? -33.040 12.276 40.940 1.00 69.25 112 LYS A O 1
ATOM 890 N N . TYR A 1 113 ? -31.160 11.580 41.989 1.00 67.56 113 TYR A N 1
ATOM 891 C CA . TYR A 1 113 ? -31.797 11.421 43.282 1.00 67.56 113 TYR A CA 1
ATOM 892 C C . TYR A 1 113 ? -32.318 12.801 43.678 1.00 67.56 113 TYR A C 1
ATOM 894 O O . TYR A 1 113 ? -31.687 13.815 43.358 1.00 67.56 113 TYR A O 1
ATOM 902 N N . LYS A 1 114 ? -33.513 12.853 44.271 1.00 75.81 114 LYS A N 1
ATOM 903 C CA . LYS A 1 114 ? -34.033 14.117 44.794 1.00 75.81 114 LYS A CA 1
ATOM 904 C C . LYS A 1 114 ? -32.953 14.719 45.687 1.00 75.81 114 LYS A C 1
ATOM 906 O O . LYS A 1 114 ? -32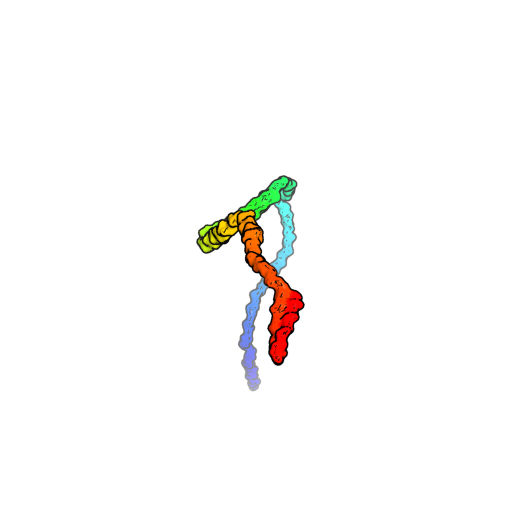.288 13.970 46.403 1.00 75.81 114 LYS A O 1
ATOM 911 N N . ASP A 1 115 ? -32.754 16.029 45.571 1.00 71.94 115 ASP A N 1
ATOM 912 C CA . ASP A 1 115 ? -31.898 16.747 46.505 1.00 71.94 115 ASP A CA 1
ATOM 913 C C . ASP A 1 115 ? -32.364 16.357 47.918 1.00 71.94 115 ASP A C 1
ATOM 915 O O . ASP A 1 115 ? -33.564 16.497 48.187 1.00 71.94 115 ASP A O 1
ATOM 919 N N . PRO A 1 116 ? -31.499 15.786 48.779 1.00 66.81 116 PRO A N 1
ATOM 920 C CA . PRO A 1 116 ? -31.886 15.391 50.132 1.00 66.81 116 PRO A CA 1
ATOM 921 C C . PRO A 1 116 ? -32.430 16.556 50.973 1.00 66.81 116 PRO A C 1
ATOM 923 O O . PRO A 1 116 ? -32.921 16.331 52.076 1.00 66.81 116 PRO A O 1
ATOM 926 N N . GLY A 1 117 ? -32.361 17.785 50.453 1.00 77.50 117 GLY A N 1
ATOM 927 C CA . GLY A 1 117 ? -32.534 19.006 51.210 1.00 77.50 117 GLY A CA 1
ATOM 928 C C . GLY A 1 117 ? -31.220 19.365 51.891 1.00 77.50 117 GLY A C 1
ATOM 929 O O . GLY A 1 117 ? -30.286 18.561 51.946 1.00 77.50 117 GLY A O 1
ATOM 930 N N . CYS A 1 118 ? -31.151 20.591 52.405 1.00 78.44 118 CYS A N 1
ATOM 931 C CA . CYS A 1 118 ? -30.045 21.058 53.229 1.00 78.44 118 CYS A CA 1
ATOM 932 C C . CYS A 1 118 ? -29.742 20.023 54.327 1.00 78.44 118 CYS A C 1
ATOM 934 O O . CYS A 1 118 ? -30.618 19.762 55.157 1.00 78.44 118 CYS A O 1
ATOM 936 N N . PRO A 1 119 ? -28.554 19.394 54.341 1.00 77.75 119 PRO A N 1
ATOM 937 C CA . PRO A 1 119 ? -28.260 18.362 55.320 1.00 77.75 119 PRO A CA 1
ATOM 938 C C . PRO A 1 119 ? -28.222 18.991 56.714 1.00 77.75 119 PRO A C 1
ATOM 940 O O . PRO A 1 119 ? -27.376 19.837 56.995 1.00 77.75 119 PRO A O 1
ATOM 943 N N . THR A 1 120 ? -29.138 18.584 57.593 1.00 85.00 120 THR A N 1
ATOM 944 C CA . THR A 1 120 ? -29.119 19.000 58.998 1.00 85.00 120 THR A CA 1
ATOM 945 C C . THR A 1 120 ? -28.147 18.115 59.766 1.00 85.00 120 THR A C 1
ATOM 947 O O . THR A 1 120 ? -28.317 16.897 59.823 1.00 85.00 120 THR A O 1
ATOM 950 N N . ILE A 1 121 ? -27.127 18.719 60.374 1.00 86.31 121 ILE A N 1
ATOM 951 C CA . ILE A 1 121 ? -26.196 18.018 61.263 1.00 86.31 121 ILE A CA 1
ATOM 952 C C . ILE A 1 121 ? -26.564 18.360 62.708 1.00 86.31 121 ILE A C 1
ATOM 954 O O . ILE A 1 121 ? -26.512 19.528 63.096 1.00 86.31 121 ILE A O 1
ATOM 958 N N . SER A 1 122 ? -26.917 17.347 63.500 1.00 87.94 122 SER A N 1
ATOM 959 C CA . SER A 1 122 ? -27.163 17.470 64.942 1.00 87.94 122 SER A CA 1
ATOM 960 C C . SER A 1 122 ? -25.928 17.055 65.746 1.00 87.94 122 SER A C 1
ATOM 962 O O . SER A 1 122 ? -25.359 15.991 65.491 1.00 87.94 122 SER A O 1
ATOM 964 N N . VAL A 1 123 ? -25.539 17.843 66.750 1.00 90.31 123 VAL A N 1
ATOM 965 C CA . VAL A 1 123 ? -24.434 17.529 67.672 1.00 90.31 123 VAL A CA 1
ATOM 966 C C . VAL A 1 123 ? -24.926 17.600 69.118 1.00 90.31 123 VAL A C 1
ATOM 968 O O . VAL A 1 123 ? -25.552 18.581 69.511 1.00 90.31 123 VAL A O 1
ATOM 971 N N . ASN A 1 124 ? -24.616 16.572 69.916 1.00 87.94 124 ASN A N 1
ATOM 972 C CA . ASN A 1 124 ? -24.890 16.537 71.356 1.00 87.94 124 ASN A CA 1
ATOM 973 C C . ASN A 1 124 ? -23.617 16.831 72.154 1.00 87.94 124 ASN A C 1
ATOM 975 O O . ASN A 1 124 ? -22.658 16.061 72.092 1.00 87.94 124 ASN A O 1
ATOM 979 N N . ILE A 1 125 ? -23.619 17.908 72.943 1.00 87.69 125 ILE A N 1
ATOM 980 C CA . ILE A 1 125 ? -22.521 18.262 73.853 1.00 87.69 125 ILE A CA 1
ATOM 981 C C . ILE A 1 125 ? -23.096 18.408 75.259 1.00 87.69 125 ILE A C 1
ATOM 983 O O . ILE A 1 125 ? -23.933 19.270 75.510 1.00 87.69 125 ILE A O 1
ATOM 987 N N . GLY A 1 126 ? -22.662 17.544 76.181 1.00 84.62 126 GLY A N 1
ATOM 988 C CA . GLY A 1 126 ? -23.034 17.638 77.599 1.00 84.62 126 GLY A CA 1
ATOM 989 C C . GLY A 1 126 ? -24.536 17.510 77.895 1.00 84.62 126 GLY A C 1
ATOM 990 O O . GLY A 1 126 ? -24.989 18.027 78.908 1.00 84.62 126 GLY A O 1
ATOM 991 N N . GLY A 1 127 ? -25.307 16.857 77.019 1.00 86.44 127 GLY A N 1
ATOM 992 C CA . GLY A 1 127 ? -26.765 16.705 77.148 1.00 86.44 127 GLY A CA 1
ATOM 993 C C . GLY A 1 127 ? -27.592 17.727 76.360 1.00 86.44 127 GLY A C 1
ATOM 994 O O . GLY A 1 127 ? -28.804 17.564 76.254 1.00 86.44 127 GLY A O 1
ATOM 995 N N . THR A 1 128 ? -26.954 18.730 75.753 1.00 81.00 128 THR A N 1
ATOM 996 C CA . THR A 1 128 ? -27.618 19.732 74.907 1.00 81.00 128 THR A CA 1
ATOM 997 C C . THR A 1 128 ? -27.451 19.375 73.429 1.00 81.00 128 THR A C 1
ATOM 999 O O . THR A 1 128 ? -26.322 19.169 72.976 1.00 81.00 128 THR A O 1
ATOM 1002 N N . CYS A 1 129 ? -28.558 19.326 72.678 1.00 88.25 129 CYS A N 1
ATOM 1003 C CA . CYS A 1 129 ? -28.566 19.085 71.231 1.00 88.25 129 CYS A CA 1
ATOM 1004 C C . CYS A 1 129 ? -28.591 20.406 70.453 1.00 88.25 129 CYS A C 1
ATOM 1006 O O . CYS A 1 129 ? -29.408 21.277 70.751 1.00 88.25 129 CYS A O 1
ATOM 1008 N N . VAL A 1 130 ? -27.717 20.554 69.454 1.00 84.00 130 VAL A N 1
ATOM 1009 C CA . VAL A 1 130 ? -27.690 21.705 68.538 1.00 84.00 130 VAL A CA 1
ATOM 1010 C C . VAL A 1 130 ? -27.750 21.209 67.101 1.00 84.00 130 VAL A C 1
ATOM 1012 O O . VAL A 1 130 ? -26.967 20.344 66.709 1.00 84.00 130 VAL A O 1
ATOM 1015 N N . GLU A 1 131 ? -28.649 21.789 66.310 1.00 89.88 131 GLU A N 1
ATOM 1016 C CA . GLU A 1 131 ? -28.819 21.478 64.892 1.00 89.88 131 GLU A CA 1
ATOM 1017 C C . GLU A 1 131 ? -28.307 22.623 64.019 1.00 89.88 131 GLU A C 1
ATOM 1019 O O . GLU A 1 131 ? -28.564 23.799 64.291 1.00 89.88 131 GLU A O 1
ATOM 1024 N N . LYS A 1 132 ? -27.585 22.283 62.949 1.00 79.75 132 LYS A N 1
ATOM 1025 C CA . LYS A 1 132 ? -27.155 23.243 61.932 1.00 79.75 132 LYS A CA 1
ATOM 1026 C C . LYS A 1 132 ? -27.587 22.790 60.545 1.00 79.75 132 LYS A C 1
ATOM 1028 O O . LYS A 1 132 ? -27.278 21.676 60.130 1.00 79.75 132 LYS A O 1
ATOM 1033 N N . ILE A 1 133 ? -28.268 23.696 59.848 1.00 80.69 133 ILE A N 1
ATOM 1034 C CA . ILE A 1 133 ? -28.719 23.551 58.463 1.00 80.69 133 ILE A CA 1
ATOM 1035 C C . ILE A 1 133 ? -27.678 24.235 57.560 1.00 80.69 133 ILE A C 1
ATOM 1037 O O . ILE A 1 133 ? -27.237 25.343 57.883 1.00 80.69 133 ILE A O 1
ATOM 1041 N N . PHE A 1 134 ? -27.248 23.559 56.491 1.00 71.69 134 PHE A N 1
ATOM 1042 C CA . PHE A 1 134 ? -26.237 24.033 55.531 1.00 71.69 134 PHE A CA 1
ATOM 1043 C C . PHE A 1 134 ? -26.848 24.550 54.232 1.00 71.69 134 PHE A C 1
ATOM 1045 O O . PHE A 1 134 ? -27.825 23.931 53.758 1.00 71.69 134 PHE A O 1
#

Solvent-accessible surface area (backbone atoms only — not comparable to full-atom values): 8969 Å² total; per-residue (Å²): 132,88,80,88,88,77,90,81,87,83,86,87,85,91,79,91,79,80,84,78,80,79,80,81,74,89,65,84,75,74,76,71,71,59,99,54,63,71,77,69,61,72,71,79,75,61,99,56,53,66,60,54,52,51,52,52,52,48,50,65,55,46,53,59,50,52,49,49,38,67,74,36,61,65,52,44,49,52,54,50,51,55,56,50,62,59,60,74,69,65,71,55,65,66,58,56,50,49,51,53,52,48,51,62,70,62,55,70,68,74,79,76,70,75,80,90,56,63,62,70,50,74,48,76,57,97,87,45,78,48,77,45,76,97

Sequence (134 aa):
MGEKKSKKMTMISSVDEEPRIVIKEDMMKKHMPPPFPQALHGKKGTKNTSEIFEVLRQVKVNIPLHDMIKQVPTYAKFLKDLCTVKRGLNVTKKAFLTKQVSAIIQCKSPVKYKDPGCPTISVNIGGTCVEKIF